Protein AF-A0A7Y4ZRP7-F1 (afdb_monomer_lite)

Foldseek 3Di:
DVVQVVCVVVPDPGDDDPPDDPVVVVVSVVVVVVVVVVVVVVVLVVLLVPVAQDQQPHGHNDSVSSVVSVVLVVCLAPPDDDDDDDDPPPPSVVSQLSSQCSHPLNVFDEAEDEQVPDDQVVSCCQAQWDAQPPDPPRNHTGHHPVVNRPSGDYHYHPCVSHDPVCVVVVVD

Sequence (172 aa):
MDAAIGAIRAGAYDFLPKPFEVDQLVLAIDRGVTLSRLKDEVQRLHLAVESGARFGEIIGESQPMRELFDLLSRVVDSDAPVLVTGESGTGKELVARALHDRSPRAKGPFVALNCAAMPPQLLESELFGHEKGAFTDAKETKQGLFVAANGGTIFLDEIGEMPLELQPKLLR

Structure (mmCIF, N/CA/C/O backbone):
data_AF-A0A7Y4ZRP7-F1
#
_entry.id   AF-A0A7Y4ZRP7-F1
#
loop_
_atom_site.group_PDB
_atom_site.id
_atom_site.type_symbol
_atom_site.label_atom_id
_atom_site.label_alt_id
_atom_site.label_comp_id
_atom_site.label_asym_id
_atom_site.label_entity_id
_atom_site.label_seq_id
_atom_site.pdbx_PDB_ins_code
_atom_site.Cartn_x
_atom_site.Cartn_y
_atom_site.Cartn_z
_atom_site.occupancy
_atom_site.B_iso_or_equiv
_atom_site.auth_seq_id
_atom_site.auth_comp_id
_atom_site.auth_asym_id
_atom_site.auth_atom_id
_atom_site.pdbx_PDB_model_num
ATOM 1 N N . MET A 1 1 ? 8.026 -26.372 -41.532 1.00 61.03 1 MET A N 1
ATOM 2 C CA . MET A 1 1 ? 8.510 -24.972 -41.527 1.00 61.03 1 MET A CA 1
ATOM 3 C C . MET A 1 1 ? 7.400 -23.999 -41.167 1.00 61.03 1 MET A C 1
ATOM 5 O O . MET A 1 1 ? 7.638 -23.148 -40.322 1.00 61.03 1 MET A O 1
ATOM 9 N N . ASP A 1 2 ? 6.190 -24.168 -41.704 1.00 79.50 2 ASP A N 1
ATOM 10 C CA . ASP A 1 2 ? 5.067 -23.252 -41.439 1.00 79.50 2 ASP A CA 1
ATOM 11 C C . ASP A 1 2 ? 4.705 -23.108 -39.955 1.00 79.50 2 ASP A C 1
ATOM 13 O O . ASP A 1 2 ? 4.453 -22.001 -39.494 1.00 79.50 2 ASP A O 1
ATOM 17 N N . ALA A 1 3 ? 4.772 -24.193 -39.176 1.00 81.50 3 ALA A N 1
ATOM 18 C CA . ALA A 1 3 ? 4.520 -24.148 -37.733 1.00 81.50 3 ALA A CA 1
ATOM 19 C C . ALA A 1 3 ? 5.551 -23.300 -36.960 1.00 81.50 3 ALA A C 1
ATOM 21 O O . ALA A 1 3 ? 5.183 -22.572 -36.044 1.00 81.50 3 ALA A O 1
ATOM 22 N N . ALA A 1 4 ? 6.829 -23.352 -37.354 1.00 83.56 4 ALA A N 1
ATOM 23 C CA . ALA A 1 4 ? 7.888 -22.560 -36.729 1.00 83.56 4 ALA A CA 1
ATOM 24 C C . ALA A 1 4 ? 7.693 -21.068 -37.025 1.00 83.56 4 ALA A C 1
ATOM 26 O O . ALA A 1 4 ? 7.701 -20.236 -36.124 1.00 83.56 4 ALA A O 1
ATOM 27 N N . ILE A 1 5 ? 7.429 -20.741 -38.293 1.00 85.31 5 ILE A N 1
ATOM 28 C CA . ILE A 1 5 ? 7.170 -19.367 -38.737 1.00 85.31 5 ILE A CA 1
ATOM 29 C C . ILE A 1 5 ? 5.894 -18.817 -38.081 1.00 85.31 5 ILE A C 1
ATOM 31 O O . ILE A 1 5 ? 5.869 -17.662 -37.656 1.00 85.31 5 ILE A O 1
ATOM 35 N N . GLY A 1 6 ? 4.850 -19.643 -37.964 1.00 89.75 6 GLY A N 1
ATOM 36 C CA . GLY A 1 6 ? 3.607 -19.291 -37.280 1.00 89.75 6 GLY A CA 1
ATOM 37 C C . GLY A 1 6 ? 3.818 -18.971 -35.800 1.00 89.75 6 GLY A C 1
ATOM 38 O O . GLY A 1 6 ? 3.316 -17.954 -35.329 1.00 89.75 6 GLY A O 1
ATOM 39 N N . ALA A 1 7 ? 4.611 -19.777 -35.090 1.00 86.88 7 ALA A N 1
ATOM 40 C CA . ALA A 1 7 ? 4.916 -19.556 -33.677 1.00 86.88 7 ALA A CA 1
ATOM 41 C C . ALA A 1 7 ? 5.666 -18.235 -33.444 1.00 86.88 7 ALA A C 1
ATOM 43 O O . ALA A 1 7 ? 5.261 -17.447 -32.591 1.00 86.88 7 ALA A O 1
ATOM 44 N N . ILE A 1 8 ? 6.704 -17.950 -34.240 1.00 89.12 8 ILE A N 1
ATOM 45 C CA . ILE A 1 8 ? 7.464 -16.694 -34.120 1.00 89.12 8 ILE A CA 1
ATOM 46 C C . ILE A 1 8 ? 6.572 -15.481 -34.412 1.00 89.12 8 ILE A C 1
ATOM 48 O O . ILE A 1 8 ? 6.595 -14.497 -33.676 1.00 89.12 8 ILE A O 1
ATOM 52 N N . ARG A 1 9 ? 5.714 -15.558 -35.439 1.00 87.50 9 ARG A N 1
ATOM 53 C CA . ARG A 1 9 ? 4.748 -14.486 -35.748 1.00 87.50 9 ARG A CA 1
ATOM 54 C C . ARG A 1 9 ? 3.710 -14.272 -34.648 1.00 87.50 9 ARG A C 1
ATOM 56 O O . ARG A 1 9 ? 3.257 -13.148 -34.468 1.00 87.50 9 ARG A O 1
ATOM 63 N N . ALA A 1 10 ? 3.349 -15.324 -33.920 1.00 88.31 10 ALA A N 1
ATOM 64 C CA . ALA A 1 10 ? 2.459 -15.248 -32.767 1.00 88.31 10 ALA A CA 1
ATOM 65 C C . ALA A 1 10 ? 3.155 -14.720 -31.494 1.00 88.31 10 ALA A C 1
ATOM 67 O O . ALA A 1 10 ? 2.514 -14.625 -30.450 1.00 88.31 10 ALA A O 1
ATOM 68 N N . GLY A 1 11 ? 4.443 -14.366 -31.568 1.00 85.62 11 GLY A N 1
ATOM 69 C CA . GLY A 1 11 ? 5.198 -13.783 -30.460 1.00 85.62 11 GLY A CA 1
ATOM 70 C C . GLY A 1 11 ? 6.071 -14.772 -29.692 1.00 85.62 11 GLY A C 1
ATOM 71 O O . GLY A 1 11 ? 6.645 -14.391 -28.672 1.00 85.62 11 GLY A O 1
ATOM 72 N N . ALA A 1 12 ? 6.212 -16.020 -30.157 1.00 88.50 12 ALA A N 1
ATOM 73 C CA . ALA A 1 12 ? 7.221 -16.913 -29.600 1.00 88.50 12 ALA A CA 1
ATOM 74 C C . ALA A 1 12 ? 8.618 -16.335 -29.855 1.00 88.50 12 ALA A C 1
ATOM 76 O O . ALA A 1 12 ? 8.928 -15.883 -30.958 1.00 88.50 12 ALA A O 1
ATOM 77 N N . TYR A 1 13 ? 9.458 -16.359 -28.824 1.00 86.31 13 TYR A N 1
ATOM 78 C CA . TYR A 1 13 ? 10.834 -15.886 -28.928 1.00 86.31 13 TYR A CA 1
ATOM 79 C C . TYR A 1 13 ? 11.675 -16.770 -29.857 1.00 86.31 13 TYR A C 1
ATOM 81 O O . TYR A 1 13 ? 12.406 -16.262 -30.704 1.00 86.31 13 TYR A O 1
ATOM 89 N N . ASP A 1 14 ? 11.554 -18.085 -29.690 1.00 88.75 14 ASP A N 1
ATOM 90 C CA . ASP A 1 14 ? 12.307 -19.079 -30.443 1.00 88.75 14 ASP A CA 1
ATOM 91 C C . ASP A 1 14 ? 11.460 -20.349 -30.636 1.00 88.75 14 ASP A C 1
ATOM 93 O O . ASP A 1 14 ? 10.433 -20.539 -29.973 1.00 88.75 14 ASP A O 1
ATOM 97 N N . PHE A 1 15 ? 11.878 -21.219 -31.553 1.00 88.75 15 PHE A N 1
ATOM 98 C CA . PHE A 1 15 ? 11.216 -22.480 -31.875 1.00 88.75 15 PHE A CA 1
ATOM 99 C C . PHE A 1 15 ? 12.236 -23.619 -31.954 1.00 88.75 15 PHE A C 1
ATOM 101 O O . PHE A 1 15 ? 13.162 -23.576 -32.761 1.00 88.75 15 PHE A O 1
ATOM 108 N N . LEU A 1 16 ? 12.010 -24.689 -31.183 1.00 89.88 16 LEU A N 1
ATOM 109 C CA . LEU A 1 16 ? 12.886 -25.860 -31.161 1.00 89.88 16 LEU A CA 1
ATOM 110 C C . LEU A 1 16 ? 12.172 -27.091 -31.760 1.00 89.88 16 LEU A C 1
ATOM 112 O O . LEU A 1 16 ? 11.244 -27.623 -31.137 1.00 89.88 16 LEU A O 1
ATOM 116 N N . PRO A 1 17 ? 12.551 -27.556 -32.967 1.00 85.75 17 PRO A N 1
ATOM 117 C CA . PRO A 1 17 ? 11.957 -28.747 -33.566 1.00 85.75 17 PRO A CA 1
ATOM 118 C C . PRO A 1 17 ? 12.389 -30.004 -32.807 1.00 85.75 17 PRO A C 1
ATOM 120 O O . PRO A 1 17 ? 13.546 -30.142 -32.432 1.00 85.75 17 PRO A O 1
ATOM 123 N N . LYS A 1 18 ? 11.470 -30.953 -32.613 1.00 86.56 18 LYS A N 1
ATOM 124 C CA . LYS A 1 18 ? 11.818 -32.289 -32.110 1.00 86.56 18 LYS A CA 1
ATOM 125 C C . LYS A 1 18 ? 12.186 -33.225 -33.274 1.00 86.56 18 LYS A C 1
ATOM 127 O O . LYS A 1 18 ? 11.478 -33.194 -34.282 1.00 86.56 18 LYS A O 1
ATOM 132 N N . PRO A 1 19 ? 13.192 -34.108 -33.118 1.00 90.31 19 PRO A N 1
ATOM 133 C CA . PRO A 1 19 ? 14.098 -34.225 -31.967 1.00 90.31 19 PRO A CA 1
ATOM 134 C C . PRO A 1 19 ? 15.138 -33.088 -31.928 1.00 90.31 19 PRO A C 1
ATOM 136 O O . PRO A 1 19 ? 15.522 -32.576 -32.975 1.00 90.31 19 PRO A O 1
ATOM 139 N N . PHE A 1 20 ? 15.588 -32.712 -30.728 1.00 88.88 20 PHE A N 1
ATOM 140 C CA . PHE A 1 20 ? 16.617 -31.690 -30.505 1.00 88.88 20 PHE A CA 1
ATOM 141 C C . PHE A 1 20 ? 17.683 -32.184 -29.527 1.00 88.88 20 PHE A C 1
ATOM 143 O O . PHE A 1 20 ? 17.419 -33.054 -28.696 1.00 88.88 20 PHE A O 1
ATOM 150 N N . GLU A 1 21 ? 18.859 -31.566 -29.596 1.00 93.94 21 GLU A N 1
ATOM 151 C CA . GLU A 1 21 ? 19.953 -31.779 -28.648 1.00 93.94 21 GLU A CA 1
ATOM 152 C C . GLU A 1 21 ? 19.766 -30.926 -27.387 1.00 93.94 21 GLU A C 1
ATOM 154 O O . GLU A 1 21 ? 19.272 -29.796 -27.450 1.00 93.94 21 GLU A O 1
ATOM 159 N N . VAL A 1 22 ? 20.197 -31.440 -26.232 1.00 93.06 22 VAL A N 1
ATOM 160 C CA . VAL A 1 22 ? 20.063 -30.736 -24.941 1.00 93.06 22 VAL A CA 1
ATOM 161 C C . VAL A 1 22 ? 20.810 -29.400 -24.953 1.00 93.06 22 VAL A C 1
ATOM 163 O O . VAL A 1 22 ? 20.269 -28.397 -24.491 1.00 93.06 22 VAL A O 1
ATOM 166 N N . ASP A 1 23 ? 21.994 -29.347 -25.562 1.00 93.81 23 ASP A N 1
ATOM 167 C CA . ASP A 1 23 ? 22.790 -28.117 -25.659 1.00 93.81 23 ASP A CA 1
ATOM 168 C C . ASP A 1 23 ? 22.068 -27.016 -26.451 1.00 93.81 23 ASP A C 1
ATOM 170 O O . ASP A 1 23 ? 22.164 -25.833 -26.119 1.00 93.81 23 ASP A O 1
ATOM 174 N N . GLN A 1 24 ? 21.281 -27.396 -27.466 1.00 90.00 24 GLN A N 1
ATOM 175 C CA . GLN A 1 24 ? 20.476 -26.446 -28.238 1.00 90.00 24 GLN A CA 1
ATOM 176 C C . GLN A 1 24 ? 19.332 -25.869 -27.400 1.00 90.00 24 GLN A C 1
ATOM 178 O O . GLN A 1 24 ? 19.037 -24.678 -27.502 1.00 90.00 24 GLN A O 1
ATOM 183 N N . LEU A 1 25 ? 18.718 -26.684 -26.535 1.00 92.12 25 LEU A N 1
ATOM 184 C CA . LEU A 1 25 ? 17.687 -26.223 -25.607 1.00 92.12 25 LEU A CA 1
ATOM 185 C C . LEU A 1 25 ? 18.258 -25.247 -24.572 1.00 92.12 25 LEU A C 1
ATOM 187 O O . LEU A 1 25 ? 17.673 -24.188 -24.348 1.00 92.12 25 LEU A O 1
ATOM 191 N N . VAL A 1 26 ? 19.400 -25.581 -23.965 1.00 94.56 26 VAL A N 1
ATOM 192 C CA . VAL A 1 26 ? 20.058 -24.717 -22.971 1.00 94.56 26 VAL A CA 1
ATOM 193 C C . VAL A 1 26 ? 20.400 -23.360 -23.585 1.00 94.56 26 VAL A C 1
ATOM 195 O O . VAL A 1 26 ? 20.095 -22.327 -22.992 1.00 94.56 26 VAL A O 1
ATOM 198 N N . LEU A 1 27 ? 20.950 -23.351 -24.802 1.00 92.69 27 LEU A N 1
ATOM 199 C CA . LEU A 1 27 ? 21.282 -22.118 -25.513 1.00 92.69 27 LEU A CA 1
ATOM 200 C C . LEU A 1 27 ? 20.042 -21.264 -25.829 1.00 92.69 27 LEU A C 1
ATOM 202 O O . LEU A 1 27 ? 20.085 -20.043 -25.677 1.00 92.69 27 LEU A O 1
ATOM 206 N N . ALA A 1 28 ? 18.939 -21.883 -26.259 1.00 90.81 28 ALA A N 1
ATOM 207 C CA . ALA A 1 28 ? 17.692 -21.171 -26.541 1.00 90.81 28 ALA A CA 1
ATOM 208 C C . ALA A 1 28 ? 17.099 -20.532 -25.271 1.00 90.81 28 ALA A C 1
ATOM 210 O O . ALA A 1 28 ? 16.659 -19.380 -25.298 1.00 90.81 28 ALA A O 1
ATOM 211 N N . ILE A 1 29 ? 17.148 -21.249 -24.141 1.00 93.81 29 ILE A N 1
ATOM 212 C CA . ILE A 1 29 ? 16.700 -20.737 -22.839 1.00 93.81 29 ILE A CA 1
ATOM 213 C C . ILE A 1 29 ? 17.575 -19.566 -22.388 1.00 93.81 29 ILE A C 1
ATOM 215 O O . ILE A 1 29 ? 17.038 -18.520 -22.026 1.00 93.81 29 ILE A O 1
ATOM 219 N N . ASP A 1 30 ? 18.901 -19.707 -22.435 1.00 94.88 30 ASP A N 1
ATOM 220 C CA . ASP A 1 30 ? 19.833 -18.671 -21.975 1.00 94.88 30 ASP A CA 1
ATOM 221 C C . ASP A 1 30 ? 19.659 -17.353 -22.746 1.00 94.88 30 ASP A C 1
ATOM 223 O O . ASP A 1 30 ? 19.574 -16.264 -22.164 1.00 94.88 30 ASP A O 1
ATOM 227 N N . ARG A 1 31 ? 19.479 -17.449 -24.068 1.00 93.38 31 ARG A N 1
ATOM 228 C CA . ARG A 1 31 ? 19.181 -16.283 -24.907 1.00 93.38 31 ARG A CA 1
ATOM 229 C C . ARG A 1 31 ? 17.814 -15.672 -24.592 1.00 93.38 31 ARG A C 1
ATOM 231 O O . ARG A 1 31 ? 17.703 -14.447 -24.538 1.00 93.38 31 ARG A O 1
ATOM 238 N N . GLY A 1 32 ? 16.799 -16.500 -24.340 1.00 93.31 32 GLY A N 1
ATOM 239 C CA . GLY A 1 32 ? 15.463 -16.044 -23.951 1.00 93.31 32 GLY A CA 1
ATOM 240 C C . GLY A 1 32 ? 15.467 -15.292 -22.620 1.00 93.31 32 GLY A C 1
ATOM 241 O O . GLY A 1 32 ? 14.904 -14.200 -22.521 1.00 93.31 32 GLY A O 1
ATOM 242 N N . VAL A 1 33 ? 16.173 -15.823 -21.618 1.00 94.25 33 VAL A N 1
ATOM 243 C CA . VAL A 1 33 ? 16.359 -15.175 -20.309 1.00 94.25 33 VAL A CA 1
ATOM 244 C C . VAL A 1 33 ? 17.122 -13.860 -20.457 1.00 94.25 33 VAL A C 1
ATOM 246 O O . VAL A 1 33 ? 16.714 -12.844 -19.892 1.00 94.25 33 VAL A O 1
ATOM 249 N N . THR A 1 34 ? 18.197 -13.850 -21.247 1.00 94.69 34 THR A N 1
ATOM 250 C CA . THR A 1 34 ? 18.987 -12.639 -21.506 1.00 94.69 34 THR A CA 1
ATOM 251 C C . THR A 1 34 ? 18.157 -11.557 -22.192 1.00 94.69 34 THR A C 1
ATOM 253 O O . THR A 1 34 ? 18.195 -10.400 -21.773 1.00 94.69 34 THR A O 1
ATOM 256 N N . LEU A 1 35 ? 17.355 -11.915 -23.201 1.00 91.06 35 LEU A N 1
ATOM 257 C CA . LEU A 1 35 ? 16.469 -10.963 -23.867 1.00 91.06 35 LEU A CA 1
ATOM 258 C C . LEU A 1 35 ? 15.405 -10.413 -22.913 1.00 91.06 35 LEU A C 1
ATOM 260 O O . LEU A 1 35 ? 15.136 -9.215 -22.957 1.00 91.06 35 LEU A O 1
ATOM 264 N N . SER A 1 36 ? 14.808 -11.258 -22.066 1.00 90.25 36 SER A N 1
ATOM 265 C CA . SER A 1 36 ? 13.842 -10.803 -21.058 1.00 90.25 36 SER A CA 1
ATOM 266 C C . SER A 1 36 ? 14.475 -9.760 -20.141 1.00 90.25 36 SER A C 1
ATOM 268 O O . SER A 1 36 ? 13.949 -8.660 -20.027 1.00 90.25 36 SER A O 1
ATOM 270 N N . ARG A 1 37 ? 15.666 -10.051 -19.596 1.00 92.38 37 ARG A N 1
ATOM 271 C CA . ARG A 1 37 ? 16.407 -9.110 -18.741 1.00 92.38 37 ARG A CA 1
ATOM 272 C C . ARG A 1 37 ? 16.712 -7.789 -19.443 1.00 92.38 37 ARG A C 1
ATOM 274 O O . ARG A 1 37 ? 16.563 -6.735 -18.840 1.00 92.38 37 ARG A O 1
ATOM 281 N N . LEU A 1 38 ? 17.133 -7.832 -20.708 1.00 90.69 38 LEU A N 1
ATOM 282 C CA . LEU A 1 38 ? 17.415 -6.621 -21.483 1.00 90.69 38 LEU A CA 1
ATOM 283 C C . LEU A 1 38 ? 16.153 -5.799 -21.756 1.00 90.69 38 LEU A C 1
ATOM 285 O O . LEU A 1 38 ? 16.207 -4.575 -21.697 1.00 90.69 38 LEU A O 1
ATOM 289 N N . LYS A 1 39 ? 15.019 -6.447 -22.047 1.00 88.25 39 LYS A N 1
ATOM 290 C CA . LYS A 1 39 ? 13.737 -5.752 -22.232 1.00 88.25 39 LYS A CA 1
ATOM 291 C C . LYS A 1 39 ? 13.274 -5.083 -20.943 1.00 88.25 39 LYS A C 1
ATOM 293 O O . LYS A 1 39 ? 12.892 -3.917 -20.992 1.00 88.25 39 LYS A O 1
ATOM 298 N N . ASP A 1 40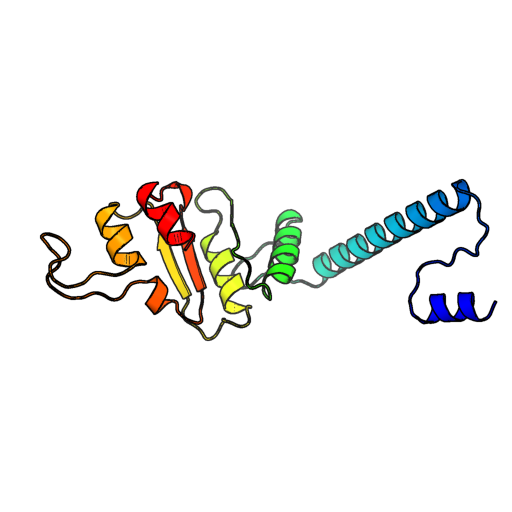 ? 13.376 -5.789 -19.821 1.00 86.19 40 ASP A N 1
ATOM 299 C CA . ASP A 1 40 ? 13.050 -5.246 -18.501 1.00 86.19 40 ASP A CA 1
ATOM 300 C C . ASP A 1 40 ? 13.944 -4.038 -18.175 1.00 86.19 40 ASP A C 1
ATOM 302 O O . ASP A 1 40 ? 13.462 -3.022 -17.680 1.00 86.19 40 ASP A O 1
ATOM 306 N N . GLU A 1 41 ? 15.233 -4.112 -18.518 1.00 83.81 41 GLU A N 1
ATOM 307 C CA . GLU A 1 41 ? 16.195 -3.033 -18.295 1.00 83.81 41 GLU A CA 1
ATOM 308 C C . GLU A 1 41 ? 15.932 -1.808 -19.176 1.00 83.81 41 GLU A C 1
ATOM 310 O O . GLU A 1 41 ? 15.967 -0.678 -18.693 1.00 83.81 41 GLU A O 1
ATOM 315 N N . VAL A 1 42 ? 15.621 -2.006 -20.459 1.00 82.38 42 VAL A N 1
ATOM 316 C CA . VAL A 1 42 ? 15.236 -0.905 -21.356 1.00 82.38 42 VAL A CA 1
ATOM 317 C C . VAL A 1 42 ? 13.952 -0.243 -20.864 1.00 82.38 42 VAL A C 1
ATOM 319 O O . VAL A 1 42 ? 13.876 0.983 -20.834 1.00 82.38 42 VAL A O 1
ATOM 322 N N . GLN A 1 43 ? 12.967 -1.032 -20.428 1.00 75.69 43 GLN A N 1
ATOM 323 C CA . GLN A 1 43 ? 11.730 -0.500 -19.865 1.00 75.69 43 GLN A CA 1
ATOM 324 C C . GLN A 1 43 ? 11.997 0.293 -18.580 1.00 75.69 43 GLN A C 1
ATOM 326 O O . GLN A 1 43 ? 11.486 1.401 -18.444 1.00 75.69 43 GLN A O 1
ATOM 331 N N . ARG A 1 44 ? 12.854 -0.218 -17.686 1.00 75.19 44 ARG A N 1
ATOM 332 C CA . ARG A 1 44 ? 13.301 0.488 -16.475 1.00 75.19 44 ARG A CA 1
ATOM 333 C C . ARG A 1 44 ? 13.986 1.814 -16.809 1.00 75.19 44 ARG A C 1
ATOM 335 O O . ARG A 1 44 ? 13.676 2.836 -16.207 1.00 75.19 44 ARG A O 1
ATOM 342 N N . LEU A 1 45 ? 14.899 1.825 -17.781 1.00 73.38 45 LEU A N 1
ATOM 343 C CA . LEU A 1 45 ? 15.610 3.036 -18.206 1.00 73.38 45 LEU A CA 1
ATOM 344 C C . LEU A 1 45 ? 14.681 4.054 -18.885 1.00 73.38 45 LEU A C 1
ATOM 346 O O . LEU A 1 45 ? 14.850 5.254 -18.688 1.00 73.38 45 LEU A O 1
ATOM 350 N N . HIS A 1 46 ? 13.692 3.601 -19.657 1.00 66.19 46 HIS A N 1
ATOM 351 C CA . HIS A 1 46 ? 12.681 4.482 -20.249 1.00 66.19 46 HIS A CA 1
ATOM 352 C C . HIS A 1 46 ? 11.768 5.088 -19.183 1.00 66.19 46 HIS A C 1
ATOM 354 O O . HIS A 1 46 ? 11.583 6.302 -19.176 1.00 66.19 46 HIS A O 1
ATOM 360 N N . LEU A 1 47 ? 11.278 4.282 -18.236 1.00 60.50 47 LEU A N 1
ATOM 361 C CA . LEU A 1 47 ? 10.510 4.775 -17.091 1.00 60.50 47 LEU A CA 1
ATOM 362 C C . LEU A 1 47 ? 11.328 5.781 -16.281 1.00 60.50 47 LEU A C 1
ATOM 364 O O . LEU A 1 47 ? 10.839 6.858 -15.974 1.00 60.50 47 LEU A O 1
ATOM 368 N N . ALA A 1 48 ? 12.615 5.513 -16.064 1.00 58.41 48 ALA A N 1
ATOM 369 C CA . ALA A 1 48 ? 13.527 6.445 -15.419 1.00 58.41 48 ALA A CA 1
ATOM 370 C C . ALA A 1 48 ? 13.625 7.809 -16.146 1.00 58.41 48 ALA A C 1
ATOM 372 O O . ALA A 1 48 ? 13.878 8.829 -15.505 1.00 58.41 48 ALA A O 1
ATOM 373 N N . VAL A 1 49 ? 13.449 7.861 -17.467 1.00 61.56 49 VAL A N 1
ATOM 374 C CA . VAL A 1 49 ? 13.480 9.110 -18.248 1.00 61.56 49 VAL A CA 1
ATOM 375 C C . VAL A 1 49 ? 12.098 9.776 -18.337 1.00 61.56 49 VAL A C 1
ATOM 377 O O . VAL A 1 49 ? 12.024 11.003 -18.304 1.00 61.56 49 VAL A O 1
ATOM 380 N N . GLU A 1 50 ? 11.015 8.999 -18.436 1.00 54.81 50 GLU A N 1
ATOM 381 C CA . GLU A 1 50 ? 9.649 9.487 -18.696 1.00 54.81 50 GLU A CA 1
ATOM 382 C C . GLU A 1 50 ? 8.811 9.724 -17.434 1.00 54.81 50 GLU A C 1
ATOM 384 O O . GLU A 1 50 ? 7.975 10.632 -17.408 1.00 54.81 50 GLU A O 1
ATOM 389 N N . SER A 1 51 ? 9.025 8.949 -16.368 1.00 52.31 51 SER A N 1
ATOM 390 C CA . SER A 1 51 ? 8.398 9.223 -15.083 1.00 52.31 51 SER A CA 1
ATOM 391 C C . SER A 1 51 ? 9.104 10.438 -14.504 1.00 52.31 51 SER A C 1
ATOM 393 O O . SER A 1 51 ? 10.229 10.344 -14.006 1.00 52.31 51 SER A O 1
ATOM 395 N N . GLY A 1 52 ? 8.457 11.601 -14.598 1.00 58.12 52 GLY A N 1
ATOM 396 C CA . GLY A 1 52 ? 8.861 12.782 -13.849 1.00 58.12 52 GLY A CA 1
ATOM 397 C C . GLY A 1 52 ? 9.151 12.406 -12.398 1.00 58.12 52 GLY A C 1
ATOM 398 O O . GLY A 1 52 ? 8.689 11.376 -11.916 1.00 58.12 52 GLY A O 1
ATOM 399 N N . ALA A 1 53 ? 9.923 13.240 -11.714 1.00 69.06 53 ALA A N 1
ATOM 400 C CA . ALA A 1 53 ? 10.432 13.064 -10.357 1.00 69.06 53 ALA A CA 1
ATOM 401 C C . ALA A 1 53 ? 9.377 12.821 -9.252 1.00 69.06 53 ALA A C 1
ATOM 403 O O . ALA A 1 53 ? 9.620 13.200 -8.111 1.00 69.06 53 ALA A O 1
ATOM 404 N N . ARG A 1 54 ? 8.169 12.332 -9.559 1.00 82.06 54 ARG A N 1
ATOM 405 C CA . ARG A 1 54 ? 7.004 12.311 -8.694 1.00 82.06 54 ARG A CA 1
ATOM 406 C C . ARG A 1 54 ? 6.145 11.059 -8.844 1.00 82.06 54 ARG A C 1
ATOM 408 O O . ARG A 1 54 ? 5.740 10.684 -9.945 1.00 82.06 54 ARG A O 1
ATOM 415 N N . PHE A 1 55 ? 5.728 10.517 -7.707 1.00 86.62 55 PHE A N 1
ATOM 416 C CA . PHE A 1 55 ? 4.656 9.533 -7.594 1.00 86.62 55 PHE A CA 1
ATOM 417 C C . PHE A 1 55 ? 3.650 10.029 -6.547 1.00 86.62 55 PHE A C 1
ATOM 419 O O . PHE A 1 55 ? 3.887 9.950 -5.346 1.00 86.62 55 PHE A O 1
ATOM 426 N N . GLY A 1 56 ? 2.540 10.608 -7.008 1.00 85.81 56 GLY A N 1
ATOM 427 C CA . GLY A 1 56 ? 1.640 11.384 -6.156 1.00 85.81 56 GLY A CA 1
ATOM 428 C C . GLY A 1 56 ? 2.377 12.604 -5.602 1.00 85.81 56 GLY A C 1
ATOM 429 O O . GLY A 1 56 ? 3.019 13.332 -6.359 1.00 85.81 56 GLY A O 1
ATOM 430 N N . GLU A 1 57 ? 2.332 12.766 -4.283 1.00 86.69 57 GLU A N 1
ATOM 431 C CA . GLU 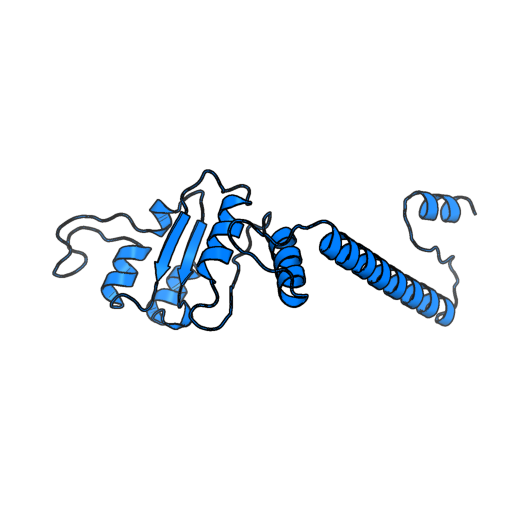A 1 57 ? 3.057 13.810 -3.545 1.00 86.69 57 GLU A CA 1
ATOM 432 C C . GLU A 1 57 ? 4.526 13.450 -3.252 1.00 86.69 57 GLU A C 1
ATOM 434 O O . GLU A 1 57 ? 5.289 14.283 -2.766 1.00 86.69 57 GLU A O 1
ATOM 439 N N . ILE A 1 58 ? 4.957 12.218 -3.538 1.00 90.12 58 ILE A N 1
ATOM 440 C CA . ILE A 1 58 ? 6.338 11.793 -3.289 1.00 90.12 58 ILE A CA 1
ATOM 441 C C . ILE A 1 58 ? 7.224 12.355 -4.387 1.00 90.12 58 ILE A C 1
ATOM 443 O O . ILE A 1 58 ? 6.966 12.086 -5.556 1.00 90.12 58 ILE A O 1
ATOM 447 N N . ILE A 1 59 ? 8.286 13.074 -4.019 1.00 87.75 59 ILE A N 1
ATOM 448 C CA . ILE A 1 59 ? 9.254 13.647 -4.958 1.00 87.75 59 ILE A CA 1
ATOM 449 C C . ILE A 1 59 ? 10.603 12.935 -4.805 1.00 87.75 59 ILE A C 1
ATOM 451 O O . ILE A 1 59 ? 11.099 12.774 -3.692 1.00 87.75 59 ILE A O 1
ATOM 455 N N . GLY A 1 60 ? 11.218 12.531 -5.914 1.00 86.88 60 GLY A N 1
ATOM 456 C CA . GLY A 1 60 ? 12.535 11.909 -5.925 1.00 86.88 60 GLY A CA 1
ATOM 457 C C . GLY A 1 60 ? 13.050 11.642 -7.335 1.00 86.88 60 GLY A C 1
ATOM 458 O O . 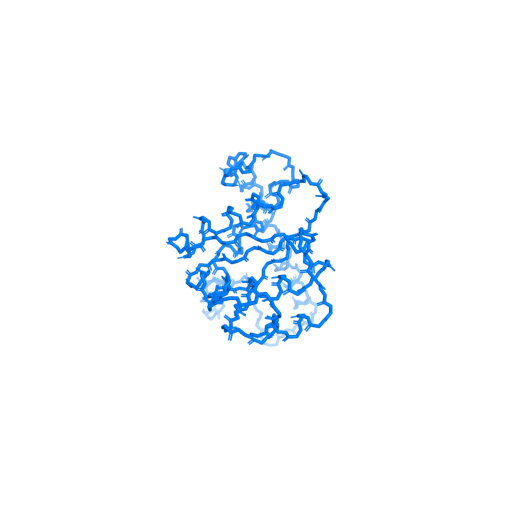GLY A 1 60 ? 12.326 11.141 -8.188 1.00 86.88 60 GLY A O 1
ATOM 459 N N . GLU A 1 61 ? 14.323 11.960 -7.570 1.00 82.62 61 GLU A N 1
ATOM 460 C CA . GLU A 1 61 ? 14.988 11.757 -8.869 1.00 82.62 61 GLU A CA 1
ATOM 461 C C . GLU A 1 61 ? 16.079 10.684 -8.827 1.00 82.62 61 GLU A C 1
ATOM 463 O O . GLU A 1 61 ? 16.583 10.280 -9.877 1.00 82.62 61 GLU A O 1
ATOM 468 N N . SER A 1 62 ? 16.450 10.222 -7.629 1.00 86.69 62 SER A N 1
ATOM 469 C CA . SER A 1 62 ? 17.506 9.233 -7.436 1.00 86.69 62 SER A CA 1
ATOM 470 C C . SER A 1 62 ? 17.097 7.858 -7.963 1.00 86.69 62 SER A C 1
ATOM 472 O O . SER A 1 62 ? 15.916 7.520 -8.025 1.00 86.69 62 SER A O 1
ATOM 474 N N . GLN A 1 63 ? 18.089 7.037 -8.313 1.00 84.12 63 GLN A N 1
ATOM 475 C CA . GLN A 1 63 ? 17.852 5.687 -8.827 1.00 84.12 63 GLN A CA 1
ATOM 476 C C . GLN A 1 63 ? 16.957 4.828 -7.903 1.00 84.12 63 GLN A C 1
ATOM 478 O O . GLN A 1 63 ? 16.001 4.250 -8.418 1.00 84.12 63 GLN A O 1
ATOM 483 N N . PRO A 1 64 ? 17.153 4.798 -6.564 1.00 88.88 64 PRO A N 1
ATOM 484 C CA . PRO A 1 64 ? 16.259 4.052 -5.671 1.00 88.88 64 PRO A CA 1
ATOM 485 C C . PRO A 1 64 ? 14.812 4.560 -5.678 1.00 88.88 64 PRO A C 1
ATOM 487 O O . PRO A 1 64 ? 13.882 3.771 -5.553 1.00 88.88 64 PRO A O 1
ATOM 490 N N . MET A 1 65 ? 14.600 5.870 -5.850 1.00 89.94 65 MET A N 1
ATOM 491 C CA . MET A 1 65 ? 13.251 6.441 -5.925 1.00 89.94 65 MET A CA 1
ATOM 492 C C . MET A 1 65 ? 12.545 6.057 -7.222 1.00 89.94 65 MET A C 1
ATOM 494 O O . MET A 1 65 ? 11.355 5.765 -7.201 1.00 89.94 65 MET A O 1
ATOM 498 N N . ARG A 1 66 ? 13.276 5.994 -8.339 1.00 85.19 66 ARG A N 1
ATOM 499 C CA . ARG A 1 66 ? 12.734 5.508 -9.617 1.00 85.19 66 ARG A CA 1
ATOM 500 C C . ARG A 1 66 ? 12.324 4.039 -9.516 1.00 85.19 66 ARG A C 1
ATOM 502 O O . ARG A 1 66 ? 11.223 3.683 -9.911 1.00 85.19 66 ARG A O 1
ATOM 509 N N . GLU A 1 67 ? 13.166 3.209 -8.904 1.00 87.62 67 GLU A N 1
ATOM 510 C CA . GLU A 1 67 ? 12.852 1.797 -8.647 1.00 87.62 67 GLU A CA 1
ATOM 511 C C . GLU A 1 67 ? 11.641 1.631 -7.718 1.00 87.62 67 GLU A C 1
ATOM 513 O O . GLU A 1 67 ? 10.789 0.773 -7.959 1.00 87.62 67 GLU A O 1
ATOM 518 N N . LEU A 1 68 ? 11.517 2.487 -6.698 1.00 90.19 68 LEU A N 1
ATOM 519 C CA . LEU A 1 68 ? 10.325 2.552 -5.858 1.00 90.19 68 LEU A CA 1
ATOM 520 C C . LEU A 1 68 ? 9.086 2.916 -6.686 1.00 90.19 68 LEU A C 1
ATOM 522 O O . LEU A 1 68 ? 8.074 2.233 -6.581 1.00 90.19 68 LEU A O 1
ATOM 526 N N . PHE A 1 69 ? 9.142 3.950 -7.527 1.00 89.94 69 PHE A N 1
ATOM 527 C CA . PHE A 1 69 ? 8.005 4.370 -8.355 1.00 89.94 69 PHE A CA 1
ATOM 528 C C . PHE A 1 69 ? 7.578 3.297 -9.364 1.00 89.94 69 PHE A C 1
ATOM 530 O O . PHE A 1 69 ? 6.376 3.092 -9.562 1.00 89.94 69 PHE A O 1
ATOM 537 N N . ASP A 1 70 ? 8.531 2.564 -9.940 1.00 86.88 70 ASP A N 1
ATOM 538 C CA . ASP A 1 70 ? 8.261 1.407 -10.796 1.00 86.88 70 ASP A CA 1
ATOM 539 C C . ASP A 1 70 ? 7.552 0.291 -10.025 1.00 86.88 70 ASP A C 1
ATOM 541 O O . ASP A 1 70 ? 6.582 -0.287 -10.521 1.00 86.88 70 ASP A O 1
ATOM 545 N N . LEU A 1 71 ? 8.007 -0.007 -8.804 1.00 90.88 71 LEU A N 1
ATOM 546 C CA . LEU A 1 71 ? 7.371 -1.003 -7.945 1.00 90.88 71 LEU A CA 1
ATOM 547 C C . LEU A 1 71 ? 5.946 -0.583 -7.578 1.00 90.88 71 LEU A C 1
ATOM 549 O O . LEU A 1 71 ? 5.024 -1.381 -7.737 1.00 90.88 71 LEU A O 1
ATOM 553 N N . LEU A 1 72 ? 5.761 0.668 -7.143 1.00 91.75 72 LEU A N 1
ATOM 554 C CA . LEU A 1 72 ? 4.450 1.214 -6.795 1.00 91.75 72 LEU A CA 1
ATOM 555 C C . LEU A 1 72 ? 3.492 1.124 -7.985 1.00 91.75 72 LEU A C 1
ATOM 557 O O . LEU A 1 72 ? 2.386 0.619 -7.830 1.00 91.75 72 LEU A O 1
ATOM 561 N N . SER A 1 73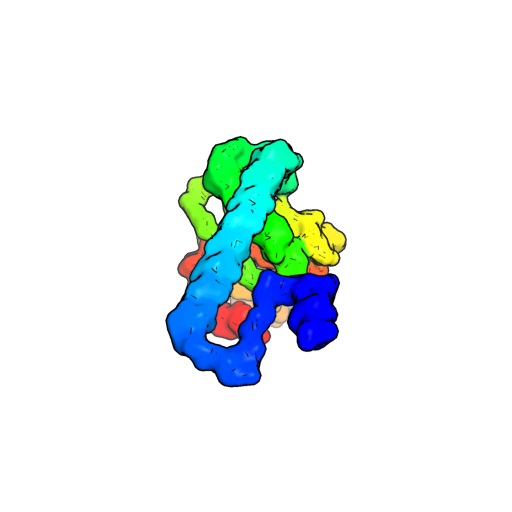 ? 3.936 1.497 -9.188 1.00 89.38 73 SER A N 1
ATOM 562 C CA . SER A 1 73 ? 3.119 1.423 -10.409 1.00 89.38 73 SER A CA 1
ATOM 563 C C . SER A 1 73 ? 2.629 0.006 -10.726 1.00 89.38 73 SER A C 1
ATOM 565 O O . SER A 1 73 ? 1.540 -0.150 -11.266 1.00 89.38 73 SER A O 1
ATOM 567 N N . ARG A 1 74 ? 3.397 -1.034 -10.376 1.00 89.19 74 ARG A N 1
ATOM 568 C CA . ARG A 1 74 ? 3.001 -2.439 -10.594 1.00 89.19 74 ARG A CA 1
ATOM 569 C C . ARG A 1 74 ? 2.006 -2.951 -9.555 1.00 89.19 74 ARG A C 1
ATOM 571 O O . ARG A 1 74 ? 1.254 -3.871 -9.858 1.00 89.19 74 ARG A O 1
ATOM 578 N N . VAL A 1 75 ? 2.025 -2.406 -8.338 1.00 92.88 75 VAL A N 1
ATOM 579 C CA . VAL A 1 75 ? 1.147 -2.860 -7.244 1.00 92.88 75 VAL A CA 1
ATOM 580 C C . VAL A 1 75 ? -0.135 -2.035 -7.107 1.00 92.88 75 VAL A C 1
ATOM 582 O O . VAL A 1 75 ? -1.038 -2.478 -6.410 1.00 92.88 75 VAL A O 1
ATOM 585 N N . VAL A 1 76 ? -0.248 -0.882 -7.780 1.00 91.62 76 VAL A N 1
ATOM 586 C CA . VAL A 1 76 ? -1.430 0.007 -7.738 1.00 91.62 76 VAL A CA 1
ATOM 587 C C . VAL A 1 76 ? -2.747 -0.713 -8.063 1.00 91.62 76 VAL A C 1
ATOM 589 O O . VAL A 1 76 ? -3.758 -0.449 -7.413 1.00 91.62 76 VAL A O 1
ATOM 592 N N . ASP A 1 77 ? -2.735 -1.632 -9.030 1.00 90.25 77 ASP A N 1
ATOM 593 C CA . ASP A 1 77 ? -3.925 -2.384 -9.459 1.00 90.25 77 ASP A CA 1
ATOM 594 C C . ASP A 1 77 ? -4.116 -3.710 -8.699 1.00 90.25 77 ASP A C 1
ATOM 596 O O . ASP A 1 77 ? -5.008 -4.497 -9.018 1.00 90.25 77 ASP A O 1
ATOM 600 N N . SER A 1 78 ? -3.265 -3.993 -7.709 1.00 91.81 78 SER A N 1
ATOM 601 C CA . SER A 1 78 ? -3.318 -5.224 -6.924 1.00 91.81 78 SER A CA 1
ATOM 602 C C . SER A 1 78 ? -4.267 -5.092 -5.734 1.00 91.81 78 SER A C 1
ATOM 604 O O . SER A 1 78 ? -4.248 -4.099 -5.012 1.00 91.81 78 SER A O 1
ATOM 606 N N . ASP A 1 79 ? -5.026 -6.153 -5.461 1.00 89.56 79 ASP A N 1
ATOM 607 C CA . ASP A 1 79 ? -5.799 -6.297 -4.221 1.00 89.56 79 ASP A CA 1
ATOM 608 C C . ASP A 1 79 ? -4.969 -6.889 -3.062 1.00 89.56 79 ASP A C 1
ATOM 610 O O . ASP A 1 79 ? -5.486 -7.076 -1.957 1.00 89.56 79 ASP A O 1
ATOM 614 N N . ALA A 1 80 ? -3.694 -7.219 -3.296 1.00 92.56 80 ALA A N 1
ATOM 615 C CA . ALA A 1 80 ? -2.826 -7.788 -2.272 1.00 92.56 80 ALA A CA 1
ATOM 616 C C . ALA A 1 80 ? -2.436 -6.743 -1.204 1.00 92.56 80 ALA A C 1
ATOM 618 O O . ALA A 1 80 ? -2.144 -5.596 -1.550 1.00 92.56 80 ALA A O 1
ATOM 619 N N . PRO A 1 81 ? -2.344 -7.129 0.085 1.00 93.38 81 PRO A N 1
ATOM 620 C CA . PRO A 1 81 ? -1.779 -6.266 1.118 1.00 93.38 81 PRO A CA 1
ATOM 621 C C . PRO A 1 81 ? -0.336 -5.861 0.789 1.00 93.38 81 PRO A C 1
ATOM 623 O O . PRO A 1 81 ? 0.474 -6.697 0.384 1.00 93.38 81 PRO A O 1
ATOM 626 N N . VAL A 1 82 ? -0.001 -4.587 1.005 1.00 95.12 82 VAL A N 1
ATOM 627 C CA . VAL A 1 82 ? 1.339 -4.033 0.759 1.00 95.12 82 VAL A CA 1
ATOM 628 C C . VAL A 1 82 ? 2.020 -3.726 2.090 1.00 95.12 82 VAL A C 1
ATOM 630 O O . VAL A 1 82 ? 1.477 -2.996 2.916 1.00 95.12 82 VAL A O 1
ATOM 633 N N . LEU A 1 83 ? 3.231 -4.253 2.284 1.00 95.56 83 LEU A N 1
ATOM 634 C CA . LEU A 1 83 ? 4.092 -3.911 3.416 1.00 95.56 83 LEU A CA 1
ATOM 635 C C . LEU A 1 83 ? 5.088 -2.828 2.991 1.00 95.56 83 LEU A C 1
ATOM 637 O O . LEU A 1 83 ? 5.952 -3.075 2.151 1.00 95.56 83 LEU A O 1
ATOM 641 N N . VAL A 1 84 ? 4.987 -1.642 3.593 1.00 94.62 84 VAL A N 1
ATOM 642 C CA . VAL A 1 84 ? 5.922 -0.533 3.358 1.00 94.62 84 VAL A CA 1
ATOM 643 C C . VAL A 1 84 ? 6.933 -0.487 4.498 1.00 94.62 84 VAL A C 1
ATOM 645 O O . VAL A 1 84 ? 6.571 -0.250 5.648 1.00 94.62 84 VAL A O 1
ATOM 648 N N . THR A 1 85 ? 8.208 -0.697 4.182 1.00 93.88 85 THR A N 1
ATOM 649 C CA . THR A 1 85 ? 9.308 -0.633 5.150 1.00 93.88 85 THR A CA 1
ATOM 650 C C . THR A 1 85 ? 10.169 0.602 4.909 1.00 93.88 85 THR A C 1
ATOM 652 O O . THR A 1 85 ? 10.253 1.124 3.800 1.00 93.88 85 THR A O 1
ATOM 655 N N . GLY A 1 86 ? 10.792 1.099 5.973 1.00 92.25 86 GLY A N 1
ATOM 656 C CA . GLY A 1 86 ? 11.644 2.281 5.919 1.00 92.25 86 GLY A CA 1
ATOM 657 C C . GLY A 1 86 ? 11.811 2.906 7.295 1.00 92.25 86 GLY A C 1
ATOM 658 O O . GLY A 1 86 ? 10.980 2.706 8.188 1.00 92.25 86 GLY A O 1
ATOM 659 N N . GLU A 1 87 ? 12.878 3.680 7.457 1.00 90.94 87 GLU A N 1
ATOM 660 C CA . GLU A 1 87 ? 13.165 4.397 8.698 1.00 90.94 87 GLU A CA 1
ATOM 661 C C . GLU A 1 87 ? 12.031 5.372 9.062 1.00 90.94 87 GLU A C 1
ATOM 663 O O . GLU A 1 87 ? 11.184 5.741 8.233 1.00 90.94 87 GLU A O 1
ATOM 668 N N . SER A 1 88 ? 11.974 5.776 10.330 1.00 86.69 88 SER A N 1
ATOM 669 C CA . SER A 1 88 ? 11.004 6.779 10.773 1.00 86.69 88 SER A CA 1
ATOM 670 C C . SER A 1 88 ? 11.221 8.101 10.024 1.00 86.69 88 SER A C 1
ATOM 672 O O . SER A 1 88 ? 12.353 8.498 9.762 1.00 86.69 88 SER A O 1
ATOM 674 N N . GLY A 1 89 ? 10.134 8.763 9.622 1.00 84.88 89 GLY A N 1
ATOM 675 C CA . GLY A 1 89 ? 10.197 10.030 8.881 1.00 84.88 89 GLY A CA 1
ATOM 676 C C . GLY A 1 89 ? 10.503 9.926 7.379 1.00 84.88 89 GLY A C 1
ATOM 677 O O . GLY A 1 89 ? 10.535 10.950 6.706 1.00 84.88 89 GLY A O 1
ATOM 678 N N . THR A 1 90 ? 10.654 8.724 6.810 1.00 89.12 90 THR A N 1
ATOM 679 C CA . THR A 1 90 ? 10.918 8.530 5.362 1.00 89.12 90 THR A CA 1
ATOM 680 C C . THR A 1 90 ? 9.690 8.699 4.454 1.00 89.12 90 THR A C 1
ATOM 682 O O . THR A 1 90 ? 9.790 8.531 3.242 1.00 89.12 90 THR A O 1
ATOM 685 N N . GLY A 1 91 ? 8.525 9.046 5.011 1.00 89.69 91 GLY A N 1
ATOM 686 C CA . GLY A 1 91 ? 7.308 9.293 4.230 1.00 89.69 91 GLY A CA 1
ATOM 687 C C . GLY A 1 91 ? 6.511 8.036 3.861 1.00 89.69 91 GLY A C 1
ATOM 688 O O . GLY A 1 91 ? 5.840 8.027 2.833 1.00 89.69 91 GLY A O 1
ATOM 689 N N . LYS A 1 92 ? 6.533 6.984 4.693 1.00 94.25 92 LYS A N 1
ATOM 690 C CA . LYS A 1 92 ? 5.740 5.751 4.482 1.00 94.25 92 LYS A CA 1
ATOM 691 C C . LYS A 1 92 ? 4.241 6.021 4.281 1.00 94.25 92 LYS A C 1
ATOM 693 O O . LYS A 1 92 ? 3.614 5.399 3.429 1.00 94.25 92 LYS A O 1
ATOM 698 N N . GLU A 1 93 ? 3.685 6.997 4.999 1.00 93.69 93 GLU A N 1
ATOM 699 C CA . GLU A 1 93 ? 2.288 7.411 4.817 1.00 93.69 93 GLU A CA 1
ATOM 700 C C . GLU A 1 93 ? 2.035 8.010 3.422 1.00 93.69 93 GLU A C 1
ATOM 702 O O . GLU A 1 93 ? 0.998 7.740 2.817 1.00 93.69 93 GLU A O 1
ATOM 707 N N . LEU A 1 94 ? 2.996 8.760 2.863 1.00 94.06 94 LEU A N 1
ATOM 708 C CA . LEU A 1 94 ? 2.885 9.299 1.502 1.00 94.06 94 LEU A CA 1
ATOM 709 C C . LEU A 1 94 ? 2.829 8.171 0.469 1.00 94.06 94 LEU A C 1
ATOM 711 O O . LEU A 1 94 ? 2.079 8.272 -0.498 1.00 94.06 94 LEU A O 1
ATOM 715 N N . VAL A 1 95 ? 3.571 7.081 0.695 1.00 94.94 95 VAL A N 1
ATOM 716 C CA . VAL A 1 95 ? 3.513 5.869 -0.139 1.00 94.94 95 VAL A CA 1
ATOM 717 C C . VAL A 1 95 ? 2.132 5.231 -0.079 1.00 94.94 95 VAL A C 1
ATOM 719 O O . VAL A 1 95 ? 1.534 4.980 -1.125 1.00 94.94 95 VAL A O 1
ATOM 722 N N . ALA A 1 96 ? 1.596 5.018 1.123 1.00 95.38 96 ALA A N 1
ATOM 723 C CA . ALA A 1 96 ? 0.270 4.429 1.294 1.00 95.38 96 ALA A CA 1
ATOM 724 C C . ALA A 1 96 ? -0.833 5.283 0.647 1.00 95.38 96 ALA A C 1
ATOM 726 O O . ALA A 1 96 ? -1.705 4.753 -0.045 1.00 95.38 96 ALA A O 1
ATOM 727 N N . ARG A 1 97 ? -0.765 6.608 0.817 1.00 95.31 97 ARG A N 1
ATOM 728 C CA . ARG A 1 97 ? -1.715 7.545 0.210 1.00 95.31 97 ARG A CA 1
ATOM 729 C C . ARG A 1 97 ? -1.598 7.568 -1.312 1.00 95.31 97 ARG A C 1
ATOM 731 O O . ARG A 1 97 ? -2.609 7.455 -1.993 1.00 95.31 97 ARG A O 1
ATOM 738 N N . ALA A 1 98 ? -0.381 7.617 -1.852 1.00 94.50 98 ALA A N 1
ATOM 739 C CA . ALA A 1 98 ? -0.176 7.610 -3.297 1.00 94.50 98 ALA A CA 1
ATOM 740 C C . ALA A 1 98 ? -0.634 6.298 -3.958 1.00 94.50 98 ALA A C 1
ATOM 742 O O . ALA A 1 98 ? -1.119 6.329 -5.089 1.00 94.50 98 ALA A O 1
ATOM 743 N N . LEU A 1 99 ? -0.506 5.159 -3.266 1.00 95.25 99 LEU A N 1
ATOM 744 C CA . LEU A 1 99 ? -1.092 3.891 -3.710 1.00 95.25 99 LEU A CA 1
ATOM 745 C C . LEU A 1 99 ? -2.618 3.963 -3.733 1.00 95.25 99 LEU A C 1
ATOM 747 O O . LEU A 1 99 ? -3.219 3.627 -4.750 1.00 95.25 99 LEU A O 1
ATOM 751 N N . HIS A 1 100 ? -3.242 4.443 -2.655 1.00 96.06 100 HIS A N 1
ATOM 752 C CA . HIS A 1 100 ? -4.694 4.595 -2.592 1.00 96.06 100 HIS A CA 1
ATOM 753 C C . HIS A 1 100 ? -5.228 5.493 -3.717 1.00 96.06 100 HIS A C 1
ATOM 755 O O . HIS A 1 100 ? -6.085 5.049 -4.484 1.00 96.06 100 HIS A O 1
ATOM 761 N N . ASP A 1 101 ? -4.665 6.696 -3.866 1.00 94.50 101 ASP A N 1
ATOM 762 C CA . ASP A 1 101 ? -5.106 7.721 -4.822 1.00 94.50 101 ASP A CA 1
ATOM 763 C C . ASP A 1 101 ? -4.990 7.271 -6.288 1.00 94.50 101 ASP A C 1
ATOM 765 O O . ASP A 1 101 ? -5.666 7.810 -7.166 1.00 94.50 101 ASP A O 1
ATOM 769 N N . ARG A 1 102 ? -4.121 6.294 -6.570 1.00 93.31 102 ARG A N 1
ATOM 770 C CA . ARG A 1 102 ? -3.898 5.751 -7.918 1.00 93.31 102 ARG A CA 1
ATOM 771 C C . ARG A 1 102 ? -4.574 4.403 -8.150 1.00 93.31 102 ARG A C 1
ATOM 773 O O . ARG A 1 102 ? -4.659 3.982 -9.298 1.00 93.31 102 ARG A O 1
ATOM 780 N N . SER A 1 103 ? -5.060 3.747 -7.099 1.00 94.25 103 SER A N 1
ATOM 781 C CA . SER A 1 103 ? -5.725 2.444 -7.182 1.00 94.25 103 SER A CA 1
ATOM 782 C C . SER A 1 103 ? -7.156 2.544 -7.731 1.00 94.25 103 SER A C 1
ATOM 784 O O . SER A 1 103 ? -7.776 3.615 -7.689 1.00 94.25 103 SER A O 1
ATOM 786 N N . PRO A 1 104 ? -7.777 1.413 -8.122 1.00 94.88 104 PRO A N 1
ATOM 787 C CA . PRO A 1 104 ? -9.212 1.354 -8.423 1.00 94.88 104 PRO A CA 1
ATOM 788 C C . PRO A 1 104 ? -10.120 1.832 -7.273 1.00 94.88 104 PRO A C 1
ATOM 790 O O . PRO A 1 104 ? -11.296 2.133 -7.492 1.00 94.88 104 PRO A O 1
ATOM 793 N N . ARG A 1 105 ? -9.584 1.916 -6.046 1.00 95.12 105 ARG A N 1
ATOM 794 C CA . ARG A 1 105 ? -10.289 2.308 -4.818 1.00 95.12 105 ARG A CA 1
ATOM 795 C C . ARG A 1 105 ? -10.088 3.778 -4.437 1.00 95.12 105 ARG A C 1
ATOM 797 O O . ARG A 1 105 ? -10.543 4.171 -3.369 1.00 95.12 105 ARG A O 1
ATOM 804 N N . ALA A 1 106 ? -9.495 4.603 -5.303 1.00 95.19 106 ALA A N 1
ATOM 805 C CA . ALA A 1 106 ? -9.195 6.019 -5.040 1.00 95.19 106 ALA A CA 1
ATOM 806 C C . ALA A 1 106 ? -10.410 6.897 -4.673 1.00 95.19 106 ALA A C 1
ATOM 808 O O . ALA A 1 106 ? -10.263 7.983 -4.124 1.00 95.19 106 ALA A O 1
ATOM 809 N N . LYS A 1 107 ? -11.632 6.461 -5.010 1.00 96.06 107 LYS A N 1
ATOM 810 C CA . LYS A 1 107 ? -12.878 7.149 -4.614 1.00 96.06 107 LYS A CA 1
ATOM 811 C C . LYS A 1 107 ? -13.412 6.701 -3.250 1.00 96.06 107 LYS A C 1
ATOM 813 O O . LYS A 1 107 ? -14.375 7.288 -2.759 1.00 96.06 107 LYS A O 1
ATOM 818 N N . GLY A 1 108 ? -12.862 5.623 -2.701 1.00 96.00 108 GLY A N 1
ATOM 819 C CA . GLY A 1 108 ? -13.227 5.073 -1.406 1.00 96.00 108 GLY A CA 1
ATOM 820 C C . GLY A 1 108 ? -12.542 5.810 -0.251 1.00 96.00 108 GLY A C 1
ATOM 821 O O . GLY A 1 108 ? -11.739 6.714 -0.463 1.00 96.00 108 GLY A O 1
ATOM 822 N N . PRO A 1 109 ? -12.857 5.435 0.993 1.00 97.06 109 PRO A N 1
ATOM 823 C CA . PRO A 1 109 ? -12.215 6.004 2.172 1.00 97.06 109 PRO A CA 1
ATOM 824 C C . PRO A 1 109 ? -10.738 5.588 2.275 1.00 97.06 109 PRO A C 1
ATOM 826 O O . PRO A 1 109 ? -10.393 4.422 2.085 1.00 97.06 109 PRO A O 1
ATOM 829 N N . PHE A 1 110 ? -9.877 6.529 2.659 1.00 96.88 110 PHE A N 1
ATOM 830 C CA . PHE A 1 110 ? -8.522 6.245 3.130 1.00 96.88 110 PHE A CA 1
ATOM 831 C C . PHE A 1 110 ? -8.463 6.466 4.639 1.00 96.88 110 PHE A C 1
ATOM 833 O O . PHE A 1 110 ? -8.636 7.592 5.112 1.00 96.88 110 PHE A O 1
ATOM 840 N N . VAL A 1 111 ? -8.219 5.397 5.393 1.00 95.88 111 VAL A N 1
ATOM 841 C CA . VAL A 1 111 ? -8.132 5.435 6.856 1.00 95.88 111 VAL A CA 1
ATOM 842 C C . VAL A 1 111 ? -6.702 5.124 7.270 1.00 95.88 111 VAL A C 1
ATOM 844 O O . VAL A 1 111 ? -6.205 4.043 6.979 1.00 95.88 111 VAL A O 1
ATOM 847 N N . ALA A 1 112 ? -6.049 6.052 7.963 1.00 94.69 112 ALA A N 1
ATOM 848 C CA . ALA A 1 112 ? -4.722 5.845 8.532 1.00 94.69 112 ALA A CA 1
ATOM 849 C C . ALA A 1 112 ? -4.812 5.703 10.053 1.00 94.69 112 ALA A C 1
ATOM 851 O O . ALA A 1 112 ? -5.508 6.478 10.712 1.00 94.69 112 ALA A O 1
ATOM 852 N N . LEU A 1 113 ? -4.095 4.725 10.601 1.00 93.94 113 LEU A N 1
ATOM 853 C CA . LEU A 1 113 ? -4.006 4.471 12.033 1.00 93.94 113 LEU A CA 1
ATOM 854 C C . LEU A 1 113 ? -2.563 4.140 12.407 1.00 93.94 113 LEU A C 1
ATOM 856 O O . LEU A 1 113 ? -1.958 3.247 11.821 1.00 93.94 113 LEU A O 1
ATOM 860 N N . ASN A 1 114 ? -2.032 4.830 13.413 1.00 92.69 114 ASN A N 1
ATOM 861 C CA . ASN A 1 114 ? -0.745 4.490 14.008 1.00 92.69 114 ASN A CA 1
ATOM 862 C C . ASN A 1 114 ? -0.968 3.548 15.200 1.00 92.69 114 ASN A C 1
ATOM 864 O O . ASN A 1 114 ? -1.592 3.936 16.191 1.00 92.69 114 ASN A O 1
ATOM 868 N N . CYS A 1 115 ? -0.459 2.318 15.101 1.00 91.81 115 CYS A N 1
ATOM 869 C CA . CYS A 1 115 ? -0.670 1.277 16.109 1.00 91.81 115 CYS A CA 1
ATOM 870 C C . CYS A 1 115 ? 0.078 1.558 17.424 1.00 91.81 115 CYS A C 1
ATOM 872 O O . CYS A 1 115 ? -0.367 1.113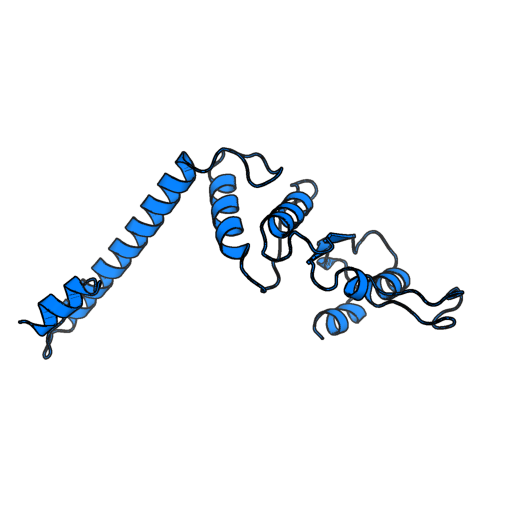 18.478 1.00 91.81 115 CYS A O 1
ATOM 874 N N . ALA A 1 116 ? 1.164 2.334 17.380 1.00 89.38 116 ALA A N 1
ATOM 875 C CA . ALA A 1 116 ? 1.961 2.704 18.549 1.00 89.38 116 ALA A CA 1
ATOM 876 C C . ALA A 1 116 ? 1.372 3.891 19.338 1.00 89.38 116 ALA A C 1
ATOM 878 O O . ALA A 1 116 ? 1.783 4.161 20.466 1.00 89.38 116 ALA A O 1
ATOM 879 N N . ALA A 1 117 ? 0.413 4.623 18.759 1.00 89.25 117 ALA A N 1
ATOM 880 C CA . ALA A 1 117 ? -0.115 5.854 19.346 1.00 89.25 117 ALA A CA 1
ATOM 881 C C . ALA A 1 117 ? -1.174 5.632 20.442 1.00 89.25 117 ALA A C 1
ATOM 883 O O . ALA A 1 117 ? -1.572 6.593 21.104 1.00 89.25 117 ALA A O 1
ATOM 884 N N . MET A 1 118 ? -1.668 4.401 20.630 1.00 88.00 118 MET A N 1
ATOM 885 C CA . MET A 1 118 ? -2.782 4.110 21.538 1.00 88.00 118 MET A CA 1
ATOM 886 C C . MET A 1 118 ? -2.561 2.825 22.353 1.00 88.00 118 MET A C 1
ATOM 888 O O . MET A 1 118 ? -1.929 1.888 21.872 1.00 88.00 118 MET A O 1
ATOM 892 N N . PRO A 1 119 ? -3.130 2.734 23.571 1.00 88.38 119 PRO A N 1
ATOM 893 C CA . PRO A 1 119 ? -3.159 1.496 24.345 1.00 88.38 119 PRO A CA 1
ATOM 894 C C . PRO A 1 119 ? -3.867 0.341 23.608 1.00 88.38 119 PRO A C 1
ATOM 896 O O . PRO A 1 119 ? -4.850 0.597 22.905 1.00 88.38 119 PRO A O 1
ATOM 899 N N . PRO A 1 120 ? -3.471 -0.926 23.848 1.00 86.00 120 PRO A N 1
ATOM 900 C CA . PRO A 1 120 ? -4.035 -2.115 23.194 1.00 86.00 120 PRO A CA 1
ATOM 901 C C . PRO A 1 120 ? -5.566 -2.187 23.190 1.00 86.00 120 PRO A C 1
ATOM 903 O O . PRO A 1 120 ? -6.176 -2.462 22.159 1.00 86.00 120 PRO A O 1
ATOM 906 N N . GLN A 1 121 ? -6.198 -1.885 24.328 1.00 83.50 121 GLN A N 1
ATOM 907 C CA . GLN A 1 121 ? -7.653 -1.984 24.481 1.00 83.50 121 GLN A CA 1
ATOM 908 C C . GLN A 1 121 ? -8.388 -0.940 23.632 1.00 83.50 121 GLN A C 1
ATOM 910 O O . GLN A 1 121 ? -9.459 -1.210 23.090 1.00 83.50 121 GLN A O 1
ATOM 915 N N . LEU A 1 122 ? -7.806 0.256 23.499 1.00 86.56 122 LEU A N 1
ATOM 916 C CA . LEU A 1 122 ? -8.360 1.290 22.632 1.00 86.56 122 LEU A CA 1
ATOM 917 C C . LEU A 1 122 ? -8.093 0.962 21.164 1.00 86.56 122 LEU A C 1
ATOM 919 O O . LEU A 1 122 ? -9.004 1.112 20.359 1.00 86.56 122 LEU A O 1
ATOM 923 N N . LEU A 1 123 ? -6.905 0.451 20.828 1.00 90.81 123 LEU A N 1
ATOM 924 C CA . LEU A 1 123 ? -6.568 0.030 19.467 1.00 90.81 123 LEU A CA 1
ATOM 925 C C . LEU A 1 123 ? -7.555 -1.022 18.938 1.00 90.81 123 LEU A C 1
ATOM 927 O O . LEU A 1 123 ? -8.053 -0.896 17.820 1.00 90.81 123 LEU A O 1
ATOM 931 N N . GLU A 1 124 ? -7.883 -2.025 19.753 1.00 89.81 124 GLU A N 1
ATOM 932 C CA . GLU A 1 124 ? -8.884 -3.039 19.416 1.00 89.81 124 GLU A CA 1
ATOM 933 C C . GLU A 1 124 ? -10.261 -2.419 19.153 1.00 89.81 124 GLU A C 1
ATOM 935 O O . GLU A 1 124 ? -10.882 -2.672 18.119 1.00 89.81 124 GLU A O 1
ATOM 940 N N . SER A 1 125 ? -10.715 -1.575 20.079 1.00 88.94 125 SER A N 1
ATOM 941 C CA . SER A 1 125 ? -11.995 -0.879 19.984 1.00 88.94 125 SER A CA 1
ATOM 942 C C . SER A 1 125 ? -12.071 0.045 18.762 1.00 88.94 125 SER A C 1
ATOM 944 O O . SER A 1 125 ? -13.124 0.137 18.138 1.00 88.94 125 SER A O 1
ATOM 946 N N . GLU A 1 126 ? -10.988 0.736 18.398 1.00 90.56 126 GLU A N 1
ATOM 947 C CA . GLU A 1 126 ? -10.942 1.563 17.187 1.00 90.56 126 GLU A CA 1
ATOM 948 C C . GLU A 1 126 ? -10.993 0.697 15.926 1.00 90.56 126 GLU A C 1
ATOM 950 O O . GLU A 1 126 ? -11.799 0.959 15.039 1.00 90.56 126 GLU A O 1
ATOM 955 N N . LEU A 1 127 ? -10.176 -0.356 15.835 1.00 91.50 127 LEU A N 1
ATOM 956 C CA . LEU A 1 127 ? -10.093 -1.197 14.638 1.00 91.50 127 LEU A CA 1
ATOM 957 C C . LEU A 1 127 ? -11.397 -1.951 14.362 1.00 91.50 127 LEU A C 1
ATOM 959 O O . LEU A 1 127 ? -11.921 -1.897 13.245 1.00 91.50 127 LEU A O 1
ATOM 963 N N . PHE A 1 128 ? -11.924 -2.634 15.377 1.00 90.62 128 PHE A N 1
ATOM 964 C CA . PHE A 1 128 ? -13.032 -3.582 15.229 1.00 90.62 128 PHE A CA 1
ATOM 965 C C . PHE A 1 128 ? -14.378 -3.022 15.700 1.00 90.62 128 PHE A C 1
ATOM 967 O O . PHE A 1 128 ? -15.424 -3.570 15.352 1.00 90.62 128 PHE A O 1
ATOM 974 N N . GLY A 1 129 ? -14.371 -1.901 16.421 1.00 89.50 129 GLY A N 1
ATOM 975 C CA . GLY A 1 129 ? -15.562 -1.358 17.058 1.00 89.50 129 GLY A CA 1
ATOM 976 C C . GLY A 1 129 ? -15.879 -2.056 18.377 1.00 89.50 129 GLY A C 1
ATOM 977 O O . GLY A 1 129 ? -15.246 -3.037 18.772 1.00 89.50 129 GLY A O 1
ATOM 978 N N . HIS A 1 130 ? -16.886 -1.539 19.070 1.00 84.94 130 HIS A N 1
ATOM 979 C CA . HIS A 1 130 ? -17.416 -2.154 20.281 1.00 84.94 130 HIS A CA 1
ATOM 980 C C . HIS A 1 130 ? -18.901 -1.849 20.440 1.00 84.94 130 HIS A C 1
ATOM 982 O O . HIS A 1 130 ? -19.395 -0.810 19.999 1.00 84.94 130 HIS A O 1
ATOM 988 N N . GLU A 1 131 ? -19.612 -2.742 21.121 1.00 83.88 131 GLU A N 1
ATOM 989 C CA . GLU A 1 131 ? -20.961 -2.465 21.601 1.00 83.88 131 GLU A CA 1
ATOM 990 C C . GLU A 1 131 ? -20.924 -1.785 22.970 1.00 83.88 131 GLU A C 1
ATOM 992 O O . GLU A 1 131 ? -19.990 -1.964 23.761 1.00 83.88 131 GLU A O 1
ATOM 997 N N . LYS A 1 132 ? -21.970 -1.012 23.270 1.00 79.50 132 LYS A N 1
ATOM 998 C CA . LYS A 1 132 ? -22.153 -0.402 24.587 1.00 79.50 132 LYS A CA 1
ATOM 999 C C . LYS A 1 132 ? -22.024 -1.454 25.699 1.00 79.50 132 LYS A C 1
ATOM 1001 O O . LYS A 1 132 ? 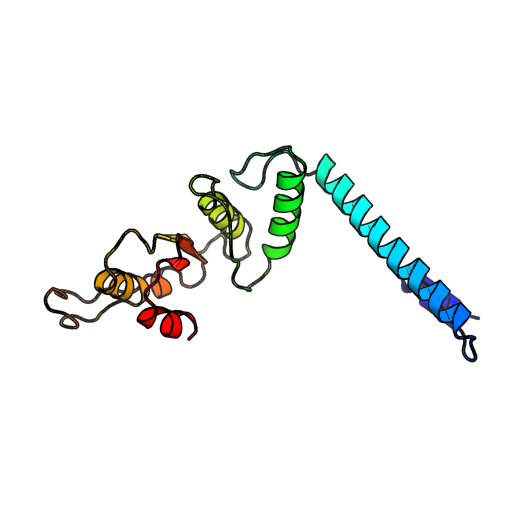-22.747 -2.446 25.711 1.00 79.50 132 LYS A O 1
ATOM 1006 N N . GLY A 1 133 ? -21.145 -1.197 26.666 1.00 75.69 133 GLY A N 1
ATOM 1007 C CA . GLY A 1 133 ? -20.882 -2.091 27.796 1.00 75.69 133 GLY A CA 1
ATOM 1008 C C . GLY A 1 133 ? -19.821 -3.173 27.558 1.00 75.69 133 GLY A C 1
ATOM 1009 O O . GLY A 1 133 ? -19.599 -3.977 28.458 1.00 75.69 133 GLY A O 1
ATOM 1010 N N . ALA A 1 134 ? -19.135 -3.188 26.408 1.00 74.81 134 ALA A N 1
ATOM 1011 C CA . ALA A 1 134 ? -18.043 -4.136 26.145 1.00 74.81 134 ALA A CA 1
ATOM 1012 C C . ALA A 1 134 ? -16.840 -3.981 27.103 1.00 74.81 134 ALA A C 1
ATOM 1014 O O . ALA A 1 134 ? -16.135 -4.949 27.376 1.00 74.81 134 ALA A O 1
ATOM 1015 N N . PHE A 1 135 ? -16.614 -2.775 27.636 1.00 72.38 135 PHE A N 1
ATOM 1016 C CA . PHE A 1 135 ? -15.627 -2.476 28.678 1.00 72.38 135 PHE A CA 1
ATOM 1017 C C . PHE A 1 135 ? -16.115 -1.321 29.567 1.00 72.38 135 PHE A C 1
ATOM 1019 O O . PHE A 1 135 ? -17.123 -0.678 29.273 1.00 72.38 135 PHE A O 1
ATOM 1026 N N . THR A 1 136 ? -15.408 -1.046 30.666 1.00 70.06 136 THR A N 1
ATOM 1027 C CA . THR A 1 136 ? -15.851 -0.147 31.750 1.00 70.06 136 THR A CA 1
ATOM 1028 C C . THR A 1 136 ? -16.189 1.282 31.306 1.00 70.06 136 THR A C 1
ATOM 1030 O O . THR A 1 136 ? -16.972 1.948 31.978 1.00 70.06 136 THR A O 1
ATOM 1033 N N . ASP A 1 137 ? -15.637 1.749 30.183 1.00 71.56 137 ASP A N 1
ATOM 1034 C CA . ASP A 1 137 ? -15.874 3.092 29.627 1.00 71.56 137 ASP A CA 1
ATOM 1035 C C . ASP A 1 137 ? -16.628 3.076 28.275 1.00 71.56 137 ASP A C 1
ATOM 1037 O O . ASP A 1 137 ? -16.778 4.109 27.624 1.00 71.56 137 ASP A O 1
ATOM 1041 N N . ALA A 1 138 ? -17.157 1.918 27.855 1.00 76.94 138 ALA A N 1
ATOM 1042 C CA . ALA A 1 138 ? -17.932 1.742 26.621 1.00 76.94 138 ALA A CA 1
ATOM 1043 C C . ALA A 1 138 ? -19.358 2.309 26.763 1.00 76.94 138 ALA A C 1
ATOM 1045 O O . ALA A 1 138 ? -20.338 1.574 26.928 1.00 76.94 138 ALA A O 1
ATOM 1046 N N . LYS A 1 139 ? -19.478 3.639 26.751 1.00 76.69 139 LYS A N 1
ATOM 1047 C CA . LYS A 1 139 ? -20.748 4.358 26.969 1.00 76.69 139 LYS A CA 1
ATOM 1048 C C . LYS A 1 139 ? -21.707 4.289 25.776 1.00 76.69 139 LYS A C 1
ATOM 1050 O O . LYS A 1 139 ? -22.923 4.345 25.980 1.00 76.69 139 LYS A O 1
ATOM 1055 N N . GLU A 1 140 ? -21.178 4.127 24.568 1.00 79.81 140 GLU A N 1
ATOM 1056 C CA . GLU A 1 140 ? -21.919 4.095 23.304 1.00 79.81 140 GLU A CA 1
ATOM 1057 C C . GLU A 1 140 ? -21.386 2.979 22.399 1.00 79.81 140 GLU A C 1
ATOM 1059 O O . GLU A 1 140 ? -20.280 2.493 22.602 1.00 79.81 140 GLU A O 1
ATOM 1064 N N . THR A 1 141 ? -22.177 2.549 21.415 1.00 83.62 141 THR A N 1
ATOM 1065 C CA . THR A 1 141 ? -21.706 1.612 20.386 1.00 83.62 141 THR A CA 1
ATOM 1066 C C . THR A 1 141 ? -20.882 2.379 19.358 1.00 83.62 141 THR A C 1
ATOM 1068 O O . THR A 1 141 ? -21.355 3.381 18.819 1.00 83.62 141 THR A O 1
ATOM 1071 N N . LYS A 1 142 ? -19.677 1.893 19.050 1.00 84.75 142 LYS A N 1
ATOM 1072 C CA . LYS A 1 142 ? -18.771 2.506 18.075 1.00 84.75 142 LYS A CA 1
ATOM 1073 C C . LYS A 1 142 ? -18.485 1.550 16.924 1.00 84.75 142 LYS A C 1
ATOM 1075 O O . LYS A 1 142 ? -18.134 0.392 17.136 1.00 84.75 142 LYS A O 1
ATOM 1080 N N . GLN A 1 143 ? -18.615 2.056 15.703 1.00 87.12 143 GLN A N 1
ATOM 1081 C CA . GLN A 1 143 ? -18.286 1.322 14.487 1.00 87.12 143 GLN A CA 1
ATOM 1082 C C . GLN A 1 143 ? -16.765 1.329 14.261 1.00 87.12 143 GLN A C 1
ATOM 1084 O O . GLN A 1 143 ? -16.129 2.372 14.404 1.00 87.12 143 GLN A O 1
ATOM 1089 N N . GLY A 1 144 ? -16.191 0.169 13.931 1.00 92.19 144 GLY A N 1
ATOM 1090 C CA . GLY A 1 144 ? -14.747 0.012 13.750 1.00 92.19 144 GLY A CA 1
ATOM 1091 C C . GLY A 1 144 ? -14.204 0.636 12.463 1.00 92.19 144 GLY A C 1
ATOM 1092 O O . GLY A 1 144 ? -14.908 0.744 11.453 1.00 92.19 144 GLY A O 1
ATOM 1093 N N . LEU A 1 145 ? -12.918 0.986 12.481 1.00 93.38 145 LEU A N 1
ATOM 1094 C CA . LEU A 1 145 ? -12.189 1.567 11.355 1.00 93.38 145 LEU A CA 1
ATOM 1095 C C . LEU A 1 145 ? -12.153 0.647 10.129 1.00 93.38 145 LEU A C 1
ATOM 1097 O O . LEU A 1 145 ? -12.195 1.155 9.012 1.00 93.38 145 LEU A O 1
ATOM 1101 N N . PHE A 1 146 ? -12.166 -0.681 10.299 1.00 93.19 146 PHE A N 1
ATOM 1102 C CA . PHE A 1 146 ? -12.297 -1.604 9.161 1.00 93.19 146 PHE A CA 1
ATOM 1103 C C . PHE A 1 146 ? -13.598 -1.402 8.388 1.00 93.19 146 PHE A C 1
ATOM 1105 O O . PHE A 1 146 ? -13.610 -1.437 7.159 1.00 93.19 146 PHE A O 1
ATOM 1112 N N . VAL A 1 147 ? -14.694 -1.149 9.103 1.00 92.94 147 VAL A N 1
ATOM 1113 C CA . VAL A 1 147 ? -15.992 -0.907 8.473 1.00 92.94 147 VAL A CA 1
ATOM 1114 C C . VAL A 1 147 ? -16.033 0.494 7.865 1.00 92.94 147 VAL A C 1
ATOM 1116 O O . VAL A 1 147 ? -16.574 0.667 6.775 1.00 92.94 147 VAL A O 1
ATOM 1119 N N . ALA A 1 148 ? -15.412 1.481 8.518 1.00 91.50 148 ALA A N 1
ATOM 1120 C CA . ALA A 1 148 ? -15.266 2.829 7.969 1.00 91.50 148 ALA A CA 1
ATOM 1121 C C . ALA A 1 148 ? -14.401 2.862 6.694 1.00 91.50 148 ALA A C 1
ATOM 1123 O O . ALA A 1 148 ? -14.660 3.672 5.810 1.00 91.50 148 ALA A O 1
ATOM 1124 N N . ALA A 1 149 ? -13.410 1.972 6.580 1.00 94.62 149 ALA A N 1
ATOM 1125 C CA . ALA A 1 149 ? -12.535 1.823 5.417 1.00 94.62 149 ALA A CA 1
ATOM 1126 C C . ALA A 1 149 ? -13.125 0.925 4.309 1.00 94.62 149 ALA A C 1
ATOM 1128 O O . ALA A 1 149 ? -12.452 0.648 3.311 1.00 94.62 149 ALA A O 1
ATOM 1129 N N . ASN A 1 150 ? -14.362 0.444 4.466 1.00 94.88 150 ASN A N 1
ATOM 1130 C CA . ASN A 1 150 ? -14.976 -0.474 3.513 1.00 94.88 150 ASN A CA 1
ATOM 1131 C C . ASN A 1 150 ? -15.044 0.133 2.099 1.00 94.88 150 ASN A C 1
ATOM 1133 O O . ASN A 1 150 ? -15.462 1.274 1.911 1.00 94.88 150 ASN A O 1
ATOM 1137 N N . GLY A 1 151 ? -14.635 -0.648 1.096 1.00 93.31 151 GLY A N 1
ATOM 1138 C CA . GLY A 1 151 ? -14.521 -0.191 -0.295 1.00 93.31 151 GLY A CA 1
ATOM 1139 C C . GLY A 1 151 ? -13.331 0.738 -0.576 1.00 93.31 151 GLY A C 1
ATOM 1140 O O . GLY A 1 151 ? -13.206 1.229 -1.695 1.00 93.31 151 GLY A O 1
ATOM 1141 N N . GLY A 1 152 ? -12.463 0.974 0.411 1.00 95.88 152 GLY A N 1
ATOM 1142 C CA . GLY A 1 152 ? -11.288 1.832 0.312 1.00 95.88 152 GLY A CA 1
ATOM 1143 C C . GLY A 1 152 ? -9.997 1.133 0.745 1.00 95.88 152 GLY A C 1
ATOM 1144 O O . GLY A 1 152 ? -9.743 -0.023 0.379 1.00 95.88 152 GLY A O 1
ATOM 1145 N N . THR A 1 153 ? -9.177 1.852 1.513 1.00 96.38 153 THR A N 1
ATOM 1146 C CA . THR A 1 153 ? -7.859 1.407 1.988 1.00 96.38 153 THR A CA 1
ATOM 1147 C C . THR A 1 153 ? -7.677 1.758 3.462 1.00 96.38 153 THR A C 1
ATOM 1149 O O . THR A 1 153 ? -7.974 2.877 3.882 1.00 96.38 153 THR A O 1
ATOM 1152 N N . ILE A 1 154 ? -7.140 0.813 4.236 1.00 96.19 154 ILE A N 1
ATOM 1153 C CA . ILE A 1 154 ? -6.666 1.049 5.601 1.00 96.19 154 ILE A CA 1
ATOM 1154 C C . ILE A 1 154 ? -5.137 0.980 5.625 1.00 96.19 154 ILE A C 1
ATOM 1156 O O . ILE A 1 154 ? -4.543 0.034 5.109 1.00 96.19 154 ILE A O 1
ATOM 1160 N N . PHE A 1 155 ? -4.501 1.996 6.194 1.00 96.69 155 PHE A N 1
ATOM 1161 C CA . PHE A 1 155 ? -3.063 2.066 6.415 1.00 96.69 155 PHE A CA 1
ATOM 1162 C C . PHE A 1 155 ? -2.779 1.919 7.910 1.00 96.69 155 PHE A C 1
ATOM 1164 O O . PHE A 1 155 ? -3.276 2.700 8.720 1.00 96.69 155 PHE A O 1
ATOM 1171 N N . LEU A 1 156 ? -1.989 0.904 8.257 1.00 95.44 156 LEU A N 1
ATOM 1172 C CA . LEU A 1 156 ? -1.585 0.602 9.627 1.00 95.44 156 LEU A CA 1
ATOM 1173 C C . LEU A 1 156 ? -0.099 0.934 9.781 1.00 95.44 156 LEU A C 1
ATOM 1175 O O . LEU A 1 156 ? 0.761 0.155 9.366 1.00 95.44 156 LEU A O 1
ATOM 1179 N N . ASP A 1 157 ? 0.193 2.100 10.348 1.00 95.00 157 ASP A N 1
ATOM 1180 C CA . ASP A 1 157 ? 1.563 2.511 10.650 1.00 95.00 157 ASP A CA 1
ATOM 1181 C C . ASP A 1 157 ? 2.048 1.845 11.941 1.00 95.00 157 ASP A C 1
ATOM 1183 O O . ASP A 1 157 ? 1.251 1.556 12.840 1.00 95.00 157 ASP A O 1
ATOM 1187 N N . GLU A 1 158 ? 3.355 1.594 12.018 1.00 93.50 158 GLU A N 1
ATOM 1188 C CA . GLU A 1 158 ? 3.991 0.865 13.126 1.00 93.50 158 GLU A CA 1
ATOM 1189 C C . GLU A 1 158 ? 3.297 -0.480 13.433 1.00 93.50 158 GLU A C 1
ATOM 1191 O O . GLU A 1 158 ? 3.098 -0.855 14.585 1.00 93.50 158 GLU A O 1
ATOM 1196 N N . ILE A 1 159 ? 2.919 -1.240 12.394 1.00 93.50 159 ILE A N 1
ATOM 1197 C CA . ILE A 1 159 ? 2.214 -2.532 12.536 1.00 93.50 159 ILE A CA 1
ATOM 1198 C C . ILE A 1 159 ? 2.962 -3.551 13.417 1.00 93.50 159 ILE A C 1
ATOM 1200 O O . ILE A 1 159 ? 2.345 -4.448 13.987 1.00 93.50 159 ILE A O 1
ATOM 1204 N N . GLY A 1 160 ? 4.284 -3.405 13.562 1.00 91.81 160 GLY A N 1
ATOM 1205 C CA . GLY A 1 160 ? 5.099 -4.218 14.468 1.00 91.81 160 GLY A CA 1
ATOM 1206 C C . GLY A 1 160 ? 4.776 -4.009 15.951 1.00 91.81 160 GLY A C 1
ATOM 1207 O O . GLY A 1 160 ? 4.949 -4.934 16.738 1.00 91.81 160 GLY A O 1
ATOM 1208 N N . GLU A 1 161 ? 4.238 -2.844 16.315 1.00 91.69 161 GLU A N 1
ATOM 1209 C CA . GLU A 1 161 ? 3.797 -2.515 17.676 1.00 91.69 161 GLU A CA 1
ATOM 1210 C C . GLU A 1 161 ? 2.379 -3.039 17.973 1.00 91.69 161 GLU A C 1
ATOM 1212 O O . GLU A 1 161 ? 1.859 -2.865 19.076 1.00 91.69 161 GLU A O 1
ATOM 1217 N N . MET A 1 162 ? 1.727 -3.708 17.010 1.00 93.00 162 MET A N 1
ATOM 1218 C CA . MET A 1 162 ? 0.411 -4.299 17.229 1.00 93.00 162 MET A CA 1
ATOM 1219 C C . MET A 1 162 ? 0.491 -5.464 18.236 1.00 93.00 162 MET A C 1
ATOM 1221 O O . MET A 1 162 ? 1.222 -6.435 17.998 1.00 93.00 162 MET A O 1
ATOM 1225 N N . PRO A 1 163 ? -0.326 -5.443 19.307 1.00 92.19 163 PRO A N 1
ATOM 1226 C CA . PRO A 1 163 ? -0.401 -6.527 20.279 1.00 92.19 163 PRO A CA 1
ATOM 1227 C C . PRO A 1 163 ? -0.657 -7.888 19.622 1.00 92.19 163 PRO A C 1
ATOM 1229 O O . PRO A 1 163 ? -1.532 -8.020 18.763 1.00 92.19 163 PRO A O 1
ATOM 1232 N N . LEU A 1 164 ? 0.059 -8.923 20.076 1.00 91.88 164 LEU A N 1
ATOM 1233 C CA . LEU A 1 164 ? -0.039 -10.289 19.533 1.00 91.88 164 LEU A CA 1
ATOM 1234 C C . LEU A 1 164 ? -1.471 -10.843 19.549 1.00 91.88 164 LEU A C 1
ATOM 1236 O O . LEU A 1 164 ? -1.839 -11.625 18.680 1.00 91.88 164 LEU A O 1
ATOM 1240 N N . GLU A 1 165 ? -2.289 -10.428 20.514 1.00 90.12 165 GLU A N 1
ATOM 1241 C CA . GLU A 1 165 ? -3.692 -10.835 20.640 1.00 90.12 165 GLU A CA 1
ATOM 1242 C C . GLU A 1 165 ? -4.607 -10.282 19.532 1.00 90.12 165 GLU A C 1
ATOM 1244 O O . GLU A 1 165 ? -5.636 -10.889 19.229 1.00 90.12 165 GLU A O 1
ATOM 1249 N N . LEU A 1 166 ? -4.220 -9.178 18.881 1.00 90.25 166 LEU A N 1
ATOM 1250 C CA . LEU A 1 166 ? -4.987 -8.559 17.794 1.00 90.25 166 LEU A CA 1
ATOM 1251 C C . LEU A 1 166 ? -4.599 -9.091 16.410 1.00 90.25 166 LEU A C 1
ATOM 1253 O O . LEU A 1 166 ? -5.428 -9.089 15.500 1.00 90.25 166 LEU A O 1
ATOM 1257 N N . GLN A 1 167 ? -3.383 -9.616 16.245 1.00 92.38 167 GLN A N 1
ATOM 1258 C CA . GLN A 1 167 ? -2.893 -10.110 14.952 1.00 92.38 167 GLN A CA 1
ATOM 1259 C C . GLN A 1 167 ? -3.769 -11.230 14.345 1.00 92.38 167 GLN A C 1
ATOM 1261 O O . GLN A 1 167 ? -4.061 -11.168 13.149 1.00 92.38 167 GLN A O 1
ATOM 1266 N N . PRO A 1 168 ? -4.293 -12.212 15.115 1.00 92.81 168 PRO A N 1
ATOM 1267 C CA . PRO A 1 168 ? -5.217 -13.209 14.575 1.00 92.81 168 PRO A CA 1
ATOM 1268 C C . PRO A 1 168 ? -6.538 -12.625 14.067 1.00 92.81 168 PRO A C 1
ATOM 1270 O O . PRO A 1 168 ? -7.178 -13.247 13.223 1.00 92.81 168 PRO A O 1
ATOM 1273 N N . LYS A 1 169 ? -6.967 -11.465 14.585 1.00 89.19 169 LYS A N 1
ATOM 1274 C CA . LYS A 1 169 ? -8.184 -10.776 14.129 1.00 89.19 169 LYS A CA 1
ATOM 1275 C C . LYS A 1 169 ? -7.954 -10.004 12.833 1.00 89.19 169 LYS A C 1
ATOM 1277 O O . LYS A 1 169 ? -8.884 -9.878 12.058 1.00 89.19 169 LYS A O 1
ATOM 1282 N N . LEU A 1 170 ? -6.730 -9.532 12.595 1.00 88.44 170 LEU A N 1
ATOM 1283 C CA . LEU A 1 170 ? -6.329 -8.910 11.330 1.00 88.44 170 LEU A CA 1
ATOM 1284 C C . LEU A 1 170 ? -6.232 -9.932 10.183 1.00 88.44 170 LEU A C 1
ATOM 1286 O O . LEU A 1 170 ? -6.462 -9.594 9.028 1.00 88.44 170 LEU A O 1
ATOM 1290 N N . LEU A 1 171 ? -5.870 -11.177 10.504 1.00 87.19 171 LEU A N 1
ATOM 1291 C CA . LEU A 1 171 ? -5.746 -12.276 9.538 1.00 87.19 171 LEU A CA 1
ATOM 1292 C C . LEU A 1 171 ? -7.086 -12.895 9.105 1.00 87.19 171 LEU A C 1
ATOM 1294 O O . LEU A 1 171 ? -7.087 -13.725 8.195 1.00 87.19 171 LEU A O 1
ATOM 1298 N N . ARG A 1 172 ? -8.189 -12.575 9.789 1.00 76.38 172 ARG A N 1
ATOM 1299 C CA . ARG A 1 172 ? -9.522 -13.151 9.563 1.00 76.38 172 ARG A CA 1
ATOM 1300 C C . ARG A 1 172 ? -10.428 -12.171 8.840 1.00 76.38 172 ARG A C 1
ATOM 1302 O O . ARG A 1 172 ? -11.226 -12.668 8.018 1.00 76.38 172 ARG A O 1
#

pLDDT: mean 87.89, std 8.57, range [52.31, 97.06]

Secondary structure (DSSP, 8-state):
-HHHHHHHHTT-S---PSS--HHHHHHHHHHHHHHHHHHHHHHHHHHHHHS-SEETTEE--SHHHHHHHHHHHHHTT--S-------TTS-HHHHHHHHHHHSTTTTS-EEEEEGGGS-HHHHHHHHHEE-TTSSTT--S-EE-HHHHTTTSEEEEETGGGS-TTTHHHHT-

Radius of gyration: 24.38 Å; chains: 1; bounding box: 45×48×73 Å